Protein AF-A0A7V0MHI6-F1 (afdb_monomer_lite)

Foldseek 3Di:
DVVVVVVVVVVVVVVVVVVVPDDDDPVVVVVVLVVLLVVLVVCVVVLVLVVSLVSLVVQCVVDDQLDPSNLSSLLVQLCSLLDPSNPNRPPVSNVVSVVVNCVRPVPDPCNVVSVVSVVVSVVVVVVVVVVVVVVVVVVVVVVVVVVVVVVVVVVVVVVVVVVVVVVVVVVVVD

Sequence (174 aa):
MKTIFCLLMTIVMGLVFSCAYQFPEVEQGTSMVNRKIGEAEALVFKKKYLKAEKQFSMLLKEFLPGSQEHEIVLYNLVLLNLDCNNPYADSAKAKKYLEEFVKIYPQSHYRTAIYIVERMRKDNHDLKSCKMELDRLRRALKVRDKSIKKLQSEIEAYKKIDWEREEKKRQIQR

pLDDT: mean 84.87, std 15.72, range [41.34, 97.94]

Radius of gyration: 38.43 Å; chains: 1; bounding box: 82×27×138 Å

Structure (mmCIF, N/CA/C/O backbone):
data_AF-A0A7V0MHI6-F1
#
_entry.id   AF-A0A7V0MHI6-F1
#
loop_
_atom_site.group_PDB
_atom_site.id
_atom_site.type_symbol
_atom_site.label_atom_id
_atom_site.label_alt_id
_atom_site.label_comp_id
_atom_site.label_asym_id
_atom_site.label_entity_id
_atom_site.label_seq_id
_atom_site.pdbx_PDB_ins_code
_atom_site.Cartn_x
_atom_site.Cartn_y
_atom_site.Cartn_z
_atom_site.occupancy
_atom_site.B_iso_or_equiv
_atom_site.auth_seq_id
_atom_site.auth_comp_id
_atom_site.auth_asym_id
_atom_site.auth_atom_id
_atom_site.pdbx_PDB_model_num
ATOM 1 N N . MET A 1 1 ? -30.187 10.169 77.211 1.00 54.47 1 MET A N 1
ATOM 2 C CA . MET A 1 1 ? -29.183 10.792 76.312 1.00 54.47 1 MET A CA 1
ATOM 3 C C . MET A 1 1 ? -28.277 9.789 75.588 1.00 54.47 1 MET A C 1
ATOM 5 O O . MET A 1 1 ? -27.996 10.023 74.424 1.00 54.47 1 MET A O 1
ATOM 9 N N . LYS A 1 2 ? -27.862 8.660 76.191 1.00 52.81 2 LYS A N 1
ATOM 10 C CA . LYS A 1 2 ? -26.979 7.669 75.527 1.00 52.81 2 LYS A CA 1
ATOM 11 C C . LYS A 1 2 ? -27.619 6.899 74.353 1.00 52.81 2 LYS A C 1
ATOM 13 O O . LYS A 1 2 ? -26.928 6.559 73.405 1.00 52.81 2 LYS A O 1
ATOM 18 N N . THR A 1 3 ? -28.934 6.674 74.375 1.00 56.44 3 THR A N 1
ATOM 19 C CA . THR A 1 3 ? -29.660 5.921 73.331 1.00 56.44 3 THR A CA 1
ATOM 20 C C . THR A 1 3 ? -29.830 6.687 72.016 1.00 56.44 3 THR A C 1
ATOM 22 O O . THR A 1 3 ? -29.771 6.088 70.948 1.00 56.44 3 THR A O 1
ATOM 25 N N . ILE A 1 4 ? -29.962 8.014 72.076 1.00 66.06 4 ILE A N 1
ATOM 26 C CA . ILE A 1 4 ? -30.103 8.875 70.888 1.00 66.06 4 ILE A CA 1
ATOM 27 C C . ILE A 1 4 ? -28.768 8.981 70.130 1.00 66.06 4 ILE A C 1
ATOM 29 O O . ILE A 1 4 ? -28.749 8.998 68.903 1.00 66.06 4 ILE A O 1
ATOM 33 N N . PHE A 1 5 ? -27.644 8.965 70.853 1.00 60.38 5 PHE A N 1
ATOM 34 C CA . PHE A 1 5 ? -26.307 9.030 70.258 1.00 60.38 5 PHE A CA 1
ATOM 35 C C . PHE A 1 5 ? -25.953 7.759 69.460 1.00 60.38 5 PHE A C 1
ATOM 37 O O . PHE A 1 5 ? -25.368 7.849 68.383 1.00 60.38 5 PHE A O 1
ATOM 44 N N . CYS A 1 6 ? -26.377 6.575 69.924 1.00 62.12 6 CYS A N 1
ATOM 45 C CA . CYS A 1 6 ? -26.182 5.317 69.189 1.00 62.12 6 CYS A CA 1
ATOM 46 C C . CYS A 1 6 ? -27.042 5.216 67.914 1.00 62.12 6 CYS A C 1
ATOM 48 O O . CYS A 1 6 ? -26.600 4.650 66.913 1.00 62.12 6 CYS A O 1
ATOM 50 N N . LEU A 1 7 ? -28.252 5.784 67.924 1.00 64.44 7 LEU A N 1
ATOM 51 C CA . LEU A 1 7 ? -29.130 5.831 66.747 1.00 64.44 7 LEU A CA 1
ATOM 52 C C . LEU A 1 7 ? -28.594 6.779 65.665 1.00 64.44 7 LEU A C 1
ATOM 54 O O . LEU A 1 7 ? -28.610 6.448 64.485 1.00 64.44 7 LEU A O 1
ATOM 58 N N . LEU A 1 8 ? -28.033 7.924 66.057 1.00 63.56 8 LEU A N 1
ATOM 59 C CA . LEU A 1 8 ? -27.388 8.843 65.115 1.00 63.56 8 LEU A CA 1
ATOM 60 C C . LEU A 1 8 ? -26.129 8.239 64.475 1.00 63.56 8 LEU A C 1
ATOM 62 O O . LEU A 1 8 ? -25.940 8.367 63.269 1.00 63.56 8 LEU A O 1
ATOM 66 N N . MET A 1 9 ? -25.312 7.509 65.239 1.00 62.44 9 MET A N 1
ATOM 67 C CA . MET A 1 9 ? -24.115 6.847 64.701 1.00 62.44 9 MET A CA 1
ATOM 68 C C . MET A 1 9 ? -24.436 5.704 63.726 1.00 62.44 9 MET A C 1
ATOM 70 O O . MET A 1 9 ? -23.712 5.509 62.752 1.00 62.44 9 MET A O 1
ATOM 74 N N . THR A 1 10 ? -25.532 4.971 63.936 1.00 65.12 10 THR A N 1
ATOM 75 C CA . THR A 1 10 ? -25.954 3.895 63.019 1.00 65.12 10 THR A CA 1
ATOM 76 C C . THR A 1 10 ? -26.523 4.437 61.707 1.00 65.12 10 THR A C 1
ATOM 78 O O . THR A 1 10 ? -26.240 3.878 60.650 1.00 65.12 10 THR A O 1
ATOM 81 N N . ILE A 1 11 ? -27.230 5.570 61.741 1.00 65.44 11 ILE A N 1
ATOM 82 C CA . ILE A 1 11 ? -27.730 6.245 60.533 1.00 65.44 11 ILE A CA 1
ATOM 83 C C . ILE A 1 11 ? -26.574 6.837 59.710 1.00 65.44 11 ILE A C 1
ATOM 85 O O . ILE A 1 11 ? -26.556 6.691 58.489 1.00 65.44 11 ILE A O 1
ATOM 89 N N . VAL A 1 12 ? -25.569 7.438 60.359 1.00 60.41 12 VAL A N 1
ATOM 90 C CA . VAL A 1 12 ? -24.381 7.973 59.667 1.00 60.41 12 VAL A CA 1
ATOM 91 C C . VAL A 1 12 ? -23.548 6.846 59.045 1.00 60.41 12 VAL A C 1
ATOM 93 O O . VAL A 1 12 ? -23.150 6.960 57.889 1.00 60.41 12 VAL A O 1
ATOM 96 N N . MET A 1 13 ? -23.359 5.717 59.737 1.00 56.16 13 MET A N 1
ATOM 97 C CA . MET A 1 13 ? -22.651 4.558 59.167 1.00 56.16 13 MET A CA 1
ATOM 98 C C . MET A 1 13 ? -23.432 3.886 58.021 1.00 56.16 13 MET A C 1
ATOM 100 O O . MET A 1 13 ? -22.820 3.443 57.050 1.00 56.16 13 MET A O 1
ATOM 104 N N . GLY A 1 14 ? -24.770 3.863 58.076 1.00 56.44 14 GLY A N 1
ATOM 105 C CA . GLY A 1 14 ? -25.622 3.348 56.994 1.00 56.44 14 GLY A CA 1
ATOM 106 C C . GLY A 1 14 ? -25.645 4.231 55.737 1.00 56.44 14 GLY A C 1
ATOM 107 O O . GLY A 1 14 ? -25.694 3.717 54.617 1.00 56.44 14 GLY A O 1
ATOM 108 N N . LEU A 1 15 ? -25.544 5.556 55.899 1.00 54.34 15 LEU A N 1
ATOM 109 C CA . LEU A 1 15 ? -25.468 6.507 54.782 1.00 54.34 15 LEU A CA 1
ATOM 110 C C . LEU A 1 15 ? -24.095 6.502 54.094 1.00 54.34 15 LEU A C 1
ATOM 112 O O . LEU A 1 15 ? -24.032 6.612 52.872 1.00 54.34 15 LEU A O 1
ATOM 116 N N . VAL A 1 16 ? -23.004 6.287 54.839 1.00 54.34 16 VAL A N 1
ATOM 117 C CA . VAL A 1 16 ? -21.660 6.134 54.248 1.00 54.34 16 VAL A CA 1
ATOM 118 C C . VAL A 1 16 ? -21.545 4.821 53.459 1.00 54.34 16 VAL A C 1
ATOM 120 O O . VAL A 1 16 ? -20.931 4.804 52.395 1.00 54.34 16 VAL A O 1
ATOM 123 N N . PHE A 1 17 ? -22.206 3.745 53.902 1.00 48.09 17 PHE A N 1
ATOM 124 C CA . PHE A 1 17 ? -22.253 2.483 53.149 1.00 48.09 17 PHE A CA 1
ATOM 125 C C . PHE A 1 17 ? -23.153 2.532 51.903 1.00 48.09 17 PHE A C 1
ATOM 127 O O . PHE A 1 17 ? -22.872 1.833 50.933 1.00 48.09 17 PHE A O 1
ATOM 134 N N . SER A 1 18 ? -24.186 3.380 51.885 1.00 48.12 18 SER A N 1
ATOM 135 C CA . SER A 1 18 ? -25.100 3.497 50.735 1.00 48.12 18 SER A CA 1
ATOM 136 C C . SER A 1 18 ? -24.557 4.378 49.599 1.00 48.12 18 SER A C 1
ATOM 138 O O . SER A 1 18 ? -24.991 4.225 48.464 1.00 48.12 18 SER A O 1
ATOM 140 N N . CYS A 1 19 ? -23.569 5.244 49.860 1.00 43.53 19 CYS A N 1
ATOM 141 C CA . CYS A 1 19 ? -22.846 5.984 48.810 1.00 43.53 19 CYS A CA 1
ATOM 142 C C . CYS A 1 19 ? -21.626 5.233 48.248 1.00 43.53 19 CYS A C 1
ATOM 144 O O . CYS A 1 19 ? -21.086 5.640 47.224 1.00 43.53 19 CYS A O 1
ATOM 146 N N . ALA A 1 20 ? -21.184 4.148 48.891 1.00 42.28 20 ALA A N 1
ATOM 147 C CA . ALA A 1 20 ? -20.040 3.350 48.442 1.00 42.28 20 ALA A CA 1
ATOM 148 C C . ALA A 1 20 ? -20.437 2.140 47.569 1.00 42.28 20 ALA A C 1
ATOM 150 O O . ALA A 1 20 ? -19.566 1.403 47.116 1.00 42.28 20 ALA A O 1
ATOM 151 N N . TYR A 1 21 ? -21.737 1.924 47.335 1.00 44.16 21 TYR A N 1
ATOM 152 C CA . TYR A 1 21 ? -22.271 0.749 46.639 1.00 44.16 21 TYR A CA 1
ATOM 153 C C . TYR A 1 21 ? -23.133 1.124 45.427 1.00 44.16 21 TYR A C 1
ATOM 155 O O . TYR A 1 21 ? -24.253 0.660 45.255 1.00 44.16 21 TYR A O 1
ATOM 163 N N . GLN A 1 22 ? -22.590 1.962 44.552 1.00 45.62 22 GLN A N 1
ATOM 164 C CA . GLN A 1 22 ? -23.016 2.062 43.160 1.00 45.62 22 GLN A CA 1
ATOM 165 C C . GLN A 1 22 ? -21.782 2.462 42.349 1.00 45.62 22 GLN A C 1
ATOM 167 O O . GLN A 1 22 ? -21.149 3.460 42.665 1.00 45.62 22 GLN A O 1
ATOM 172 N N . PHE A 1 23 ? -21.459 1.658 41.331 1.00 51.69 23 PHE A N 1
ATOM 173 C CA . PHE A 1 23 ? -20.285 1.709 40.439 1.00 51.69 23 PHE A CA 1
ATOM 174 C C . PHE A 1 23 ? -19.026 0.987 40.953 1.00 51.69 23 PHE A C 1
ATOM 176 O O . PHE A 1 23 ? -18.182 1.572 41.625 1.00 51.69 23 PHE A O 1
ATOM 183 N N . PRO A 1 24 ? -18.868 -0.296 40.563 1.00 41.34 24 PRO A N 1
ATOM 184 C CA . PRO A 1 24 ? -17.681 -0.637 39.777 1.00 41.34 24 PRO A CA 1
ATOM 185 C C . PRO A 1 24 ? -17.957 -1.753 38.748 1.00 41.34 24 PRO A C 1
ATOM 187 O O . PRO A 1 24 ? -17.567 -2.895 38.947 1.00 41.34 24 PRO A O 1
ATOM 190 N N . GLU A 1 25 ? -18.594 -1.443 37.618 1.00 41.66 25 GLU A N 1
ATOM 191 C CA . GLU A 1 25 ? -18.572 -2.355 36.450 1.00 41.66 25 GLU A CA 1
ATOM 192 C C . GLU A 1 25 ? -18.130 -1.658 35.154 1.00 41.66 25 GLU A C 1
ATOM 194 O O . GLU A 1 25 ? -17.535 -2.283 34.277 1.00 41.66 25 GLU A O 1
ATOM 199 N N . VAL A 1 26 ? -18.306 -0.337 35.052 1.00 47.81 26 VAL A N 1
ATOM 200 C CA . VAL A 1 26 ? -17.990 0.415 33.827 1.00 47.81 26 VAL A CA 1
ATOM 201 C C . VAL A 1 26 ? -16.475 0.587 33.615 1.00 47.81 26 VAL A C 1
ATOM 203 O O . VAL A 1 26 ? -16.006 0.503 32.479 1.00 47.81 26 VAL A O 1
ATOM 206 N N . GLU A 1 27 ? -15.686 0.749 34.685 1.00 45.78 27 GLU A N 1
ATOM 207 C CA . GLU A 1 27 ? -14.224 0.935 34.583 1.00 45.78 27 GLU A CA 1
ATOM 208 C C . GLU A 1 27 ? -13.462 -0.365 34.275 1.00 45.78 27 GLU A C 1
ATOM 210 O O . GLU A 1 27 ? -12.488 -0.356 33.520 1.00 45.78 27 GLU A O 1
ATOM 215 N N . GLN A 1 28 ? -13.907 -1.515 34.796 1.00 46.84 28 GLN A N 1
ATOM 216 C CA . GLN A 1 28 ? -13.246 -2.793 34.501 1.00 46.84 28 GLN A CA 1
ATOM 217 C C . GLN A 1 28 ? -13.503 -3.253 33.058 1.00 46.84 28 GLN A C 1
ATOM 219 O O . GLN A 1 28 ? -12.570 -3.724 32.399 1.00 46.84 28 GLN A O 1
ATOM 224 N N . GLY A 1 29 ? -14.723 -3.056 32.538 1.00 56.59 29 GLY A N 1
ATOM 225 C CA . GLY A 1 29 ? -15.097 -3.412 31.165 1.00 56.59 29 GLY A CA 1
ATOM 226 C C . GLY A 1 29 ? -14.342 -2.605 30.105 1.00 56.59 29 GLY A C 1
ATOM 227 O O . GLY A 1 29 ? -13.754 -3.187 29.192 1.00 56.59 29 GLY A O 1
ATOM 228 N N . THR A 1 30 ? -14.257 -1.280 30.269 1.00 60.75 30 THR A N 1
ATOM 229 C CA . THR A 1 30 ? -13.463 -0.413 29.374 1.00 60.75 30 THR A CA 1
ATOM 230 C C . THR A 1 30 ? -11.969 -0.739 29.434 1.00 60.75 30 THR A C 1
ATOM 232 O O . THR A 1 30 ? -11.310 -0.769 28.392 1.00 60.75 30 THR A O 1
ATOM 235 N N . SER A 1 31 ? -11.427 -1.086 30.612 1.00 69.56 31 SER A N 1
ATOM 236 C CA . SER A 1 31 ? -10.026 -1.522 30.727 1.00 69.56 31 SER A CA 1
ATOM 237 C C . SER A 1 31 ? -9.743 -2.807 29.936 1.00 69.56 31 SER A C 1
ATOM 239 O O . SER A 1 31 ? -8.709 -2.914 29.272 1.00 69.56 31 SER A O 1
ATOM 241 N N . MET A 1 32 ? -10.673 -3.771 29.949 1.00 75.88 32 MET A N 1
ATOM 242 C CA . MET A 1 32 ? -10.500 -5.055 29.271 1.00 75.88 32 MET A CA 1
ATOM 243 C C . MET A 1 32 ? -10.611 -4.910 27.752 1.00 75.88 32 MET A C 1
ATOM 245 O O . MET A 1 32 ? -9.824 -5.519 27.0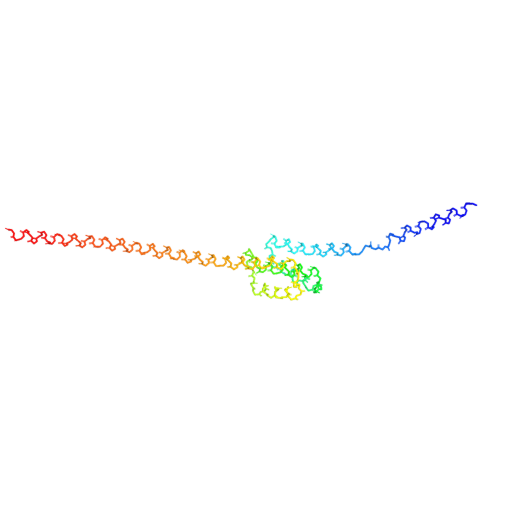25 1.00 75.88 32 MET A O 1
ATOM 249 N N . VAL A 1 33 ? -11.544 -4.091 27.259 1.00 80.81 33 VAL A N 1
ATOM 250 C CA . VAL A 1 33 ? -11.690 -3.837 25.820 1.00 80.81 33 VAL A CA 1
ATOM 251 C C . VAL A 1 33 ? -10.466 -3.112 25.262 1.00 80.81 33 VAL A C 1
ATOM 253 O O . VAL A 1 33 ? -9.877 -3.576 24.282 1.00 80.81 33 VAL A O 1
ATOM 256 N N . ASN A 1 34 ? -10.006 -2.055 25.937 1.00 84.75 34 ASN A N 1
ATOM 257 C CA . ASN A 1 34 ? -8.779 -1.356 25.551 1.00 84.75 34 ASN A CA 1
ATOM 258 C C . ASN A 1 34 ? -7.569 -2.298 25.561 1.00 84.75 34 ASN A C 1
ATOM 260 O O . ASN A 1 34 ? -6.726 -2.236 24.665 1.00 84.75 34 ASN A O 1
ATOM 264 N N . ARG A 1 35 ? -7.514 -3.242 26.511 1.00 90.62 35 ARG A N 1
ATOM 265 C CA . ARG A 1 35 ? -6.478 -4.278 26.532 1.00 90.62 35 ARG A CA 1
ATOM 266 C C . ARG A 1 35 ? -6.550 -5.194 25.309 1.00 90.62 35 ARG A C 1
ATOM 268 O O . ARG A 1 35 ? -5.522 -5.432 24.684 1.00 90.62 35 ARG A O 1
ATOM 275 N N . LYS A 1 36 ? -7.738 -5.686 24.935 1.00 93.50 36 LYS A N 1
ATOM 276 C CA . LYS A 1 36 ? -7.919 -6.565 23.763 1.00 93.50 36 LYS A CA 1
ATOM 277 C C . LYS A 1 36 ? -7.493 -5.888 22.455 1.00 93.50 36 LYS A C 1
ATOM 279 O O . LYS A 1 36 ? -6.852 -6.534 21.624 1.00 93.50 36 LYS A O 1
ATOM 284 N N . ILE A 1 37 ? -7.838 -4.610 22.276 1.00 94.00 37 ILE A N 1
ATOM 285 C CA . ILE A 1 37 ? -7.421 -3.813 21.111 1.00 94.00 37 ILE A CA 1
ATOM 286 C C . ILE A 1 37 ? -5.900 -3.609 21.136 1.00 94.00 37 ILE A C 1
ATOM 288 O O . ILE A 1 37 ? -5.228 -3.924 20.154 1.00 94.00 37 ILE A O 1
ATOM 292 N N . GLY A 1 38 ? -5.338 -3.201 22.278 1.00 94.38 38 GLY A N 1
ATOM 293 C CA . GLY A 1 38 ? -3.894 -3.007 22.435 1.00 94.38 38 GLY A CA 1
ATOM 294 C C . GLY A 1 38 ? -3.072 -4.285 22.218 1.00 94.38 38 GLY A C 1
ATOM 295 O O . GLY A 1 38 ? -1.977 -4.242 21.659 1.00 94.38 38 GLY A O 1
ATOM 296 N N . GLU A 1 39 ? -3.598 -5.455 22.588 1.00 96.00 39 GLU A N 1
ATOM 297 C CA . GLU A 1 39 ? -2.982 -6.752 22.282 1.00 96.00 39 GLU A CA 1
ATOM 298 C C . GLU A 1 39 ? -2.901 -7.002 20.766 1.00 96.00 39 GLU A C 1
ATOM 300 O O . GLU A 1 39 ? -1.867 -7.465 20.271 1.00 96.00 39 GLU A O 1
ATOM 305 N N . ALA A 1 40 ? -3.956 -6.663 20.018 1.00 96.50 40 ALA A N 1
ATOM 306 C CA . ALA A 1 40 ? -3.975 -6.779 18.563 1.00 96.50 40 ALA A CA 1
ATOM 307 C C . ALA A 1 40 ? -3.002 -5.787 17.900 1.00 96.50 40 ALA A C 1
ATOM 309 O O . ALA A 1 40 ? -2.239 -6.170 17.011 1.00 96.50 40 ALA A O 1
ATOM 310 N N . GLU A 1 41 ? -2.941 -4.545 18.378 1.00 96.00 41 GLU A N 1
ATOM 311 C CA . GLU A 1 41 ? -1.976 -3.535 17.919 1.00 96.00 41 GLU A CA 1
ATOM 312 C C . GLU A 1 41 ? -0.527 -3.962 18.202 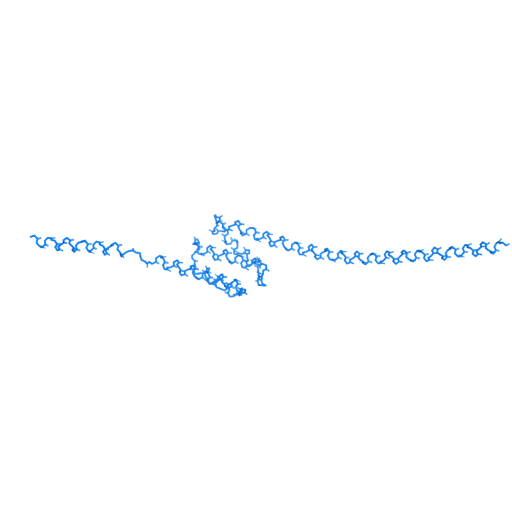1.00 96.00 41 GLU A C 1
ATOM 314 O O . GLU A 1 41 ? 0.349 -3.859 17.339 1.00 96.00 41 GLU A O 1
ATOM 319 N N . ALA A 1 42 ? -0.266 -4.557 19.368 1.00 96.88 42 ALA A N 1
ATOM 320 C CA . ALA A 1 42 ? 1.044 -5.106 19.700 1.00 96.88 42 ALA A CA 1
ATOM 321 C C . ALA A 1 42 ? 1.460 -6.243 18.751 1.00 96.88 42 ALA A C 1
ATOM 323 O O . ALA A 1 42 ? 2.655 -6.434 18.500 1.00 96.88 42 ALA A O 1
ATOM 324 N N . LEU A 1 43 ? 0.511 -7.008 18.197 1.00 97.50 43 LEU A N 1
ATOM 325 C CA . LEU A 1 43 ? 0.807 -7.992 17.152 1.00 97.50 43 LEU A CA 1
ATOM 326 C C . LEU A 1 43 ? 1.223 -7.318 15.842 1.00 97.50 43 LEU A C 1
ATOM 328 O O . LEU A 1 43 ? 2.159 -7.813 15.208 1.00 97.50 43 LEU A O 1
ATOM 332 N N . VAL A 1 44 ? 0.594 -6.201 15.463 1.00 95.38 44 VAL A N 1
ATOM 333 C CA . VAL A 1 44 ? 1.008 -5.396 14.298 1.00 95.38 44 VAL A CA 1
ATOM 334 C C . VAL A 1 44 ? 2.431 -4.884 14.493 1.00 95.38 44 VAL A C 1
ATOM 336 O O . VAL A 1 44 ? 3.287 -5.121 13.643 1.00 95.38 44 VAL A O 1
ATOM 339 N N . PHE A 1 45 ? 2.728 -4.294 15.654 1.00 95.06 45 PHE A N 1
ATOM 340 C CA . PHE A 1 45 ? 4.069 -3.804 15.985 1.00 95.06 45 PHE A CA 1
ATOM 341 C C . PHE A 1 45 ? 5.130 -4.916 15.928 1.00 95.06 45 PHE A C 1
ATOM 343 O O . PHE A 1 45 ? 6.233 -4.729 15.416 1.00 95.06 45 PHE A O 1
ATOM 350 N N . LYS A 1 46 ? 4.778 -6.126 16.379 1.00 96.81 46 LYS A N 1
ATOM 351 C CA . LYS A 1 46 ? 5.628 -7.328 16.300 1.00 96.81 46 LYS A CA 1
ATOM 352 C C . LYS A 1 46 ? 5.652 -7.977 14.905 1.00 96.81 46 LYS A C 1
ATOM 354 O O . LYS A 1 46 ? 6.162 -9.091 14.779 1.00 96.81 46 LYS A O 1
ATOM 359 N N . LYS A 1 47 ? 5.091 -7.330 13.876 1.00 96.44 47 LYS A N 1
ATOM 360 C CA . LYS A 1 47 ? 4.987 -7.808 12.483 1.00 96.44 47 LYS A CA 1
ATOM 361 C C . LYS A 1 47 ? 4.256 -9.148 12.329 1.00 96.44 47 LYS A C 1
ATOM 363 O O . LYS A 1 47 ? 4.439 -9.875 11.354 1.00 96.44 47 LYS A O 1
ATOM 368 N N . LYS A 1 48 ? 3.396 -9.502 13.289 1.00 97.50 48 LYS A N 1
ATOM 369 C CA . LYS A 1 48 ? 2.563 -10.716 13.273 1.00 97.50 48 LYS A CA 1
ATOM 370 C C . LYS A 1 48 ? 1.216 -10.422 12.604 1.00 97.50 48 LYS A C 1
ATOM 372 O O . LYS A 1 48 ? 0.164 -10.664 13.192 1.00 97.50 48 LYS A O 1
ATOM 377 N N . TYR A 1 49 ? 1.256 -9.918 11.370 1.00 97.12 49 TYR A N 1
ATOM 378 C CA . TYR A 1 49 ? 0.108 -9.324 10.671 1.00 97.12 49 TYR A CA 1
ATOM 379 C C . TYR A 1 49 ? -1.115 -10.242 10.561 1.00 97.12 49 TYR A C 1
ATOM 381 O O . TYR A 1 49 ? -2.206 -9.832 10.932 1.00 97.12 49 TYR A O 1
ATOM 389 N N . LEU A 1 50 ? -0.945 -11.509 10.163 1.00 97.38 50 LEU A N 1
ATOM 390 C CA . LEU A 1 50 ? -2.066 -12.459 10.061 1.00 97.38 50 LEU A CA 1
ATOM 391 C C . LEU A 1 50 ? -2.742 -12.733 11.415 1.00 97.38 50 LEU A C 1
ATOM 393 O O . LEU A 1 50 ? -3.952 -12.938 11.488 1.00 97.38 50 LEU A O 1
ATOM 397 N N . LYS A 1 51 ? -1.963 -12.737 12.507 1.00 97.88 51 LYS A N 1
ATOM 398 C CA . LYS A 1 51 ? -2.514 -12.906 13.859 1.00 97.88 51 LYS A CA 1
ATOM 399 C C . LYS A 1 51 ? -3.269 -11.652 14.293 1.00 97.88 51 LYS A C 1
ATOM 401 O O . LYS A 1 51 ? -4.353 -11.785 14.851 1.00 97.88 51 LYS A O 1
ATOM 406 N N . ALA A 1 52 ? -2.722 -10.473 13.997 1.00 97.88 52 ALA A N 1
ATOM 407 C CA . ALA A 1 52 ? -3.385 -9.199 14.253 1.00 97.88 52 ALA A CA 1
ATOM 408 C C . ALA A 1 52 ? -4.708 -9.091 13.480 1.00 97.88 52 ALA A C 1
ATOM 410 O O . ALA A 1 52 ? -5.737 -8.813 14.083 1.00 97.88 52 ALA A O 1
ATOM 411 N N . GLU A 1 53 ? -4.710 -9.405 12.179 1.00 97.50 53 GLU A N 1
ATOM 412 C CA . GLU A 1 53 ? -5.914 -9.379 11.337 1.00 97.50 53 GLU A CA 1
ATOM 413 C C . GLU A 1 53 ? -6.991 -10.310 11.892 1.00 97.50 53 GLU A C 1
ATOM 415 O O . GLU A 1 53 ? -8.147 -9.908 12.028 1.00 97.50 53 GLU A O 1
ATOM 420 N N . LYS A 1 54 ? -6.614 -11.539 12.273 1.00 97.88 54 LYS A N 1
ATOM 421 C CA . LYS A 1 54 ? -7.542 -12.488 12.894 1.00 97.88 54 LYS A CA 1
ATOM 422 C C . LYS A 1 54 ? -8.124 -11.923 14.191 1.00 97.88 54 LYS A C 1
ATOM 424 O O . LYS A 1 54 ? -9.326 -12.041 14.402 1.00 97.88 54 LYS A O 1
ATOM 429 N N . GLN A 1 55 ? -7.294 -11.324 15.046 1.00 97.88 55 GLN A N 1
ATOM 430 C CA . GLN A 1 55 ? -7.733 -10.762 16.324 1.00 97.88 55 GLN A CA 1
ATOM 431 C C . GLN A 1 55 ? -8.670 -9.571 16.128 1.00 97.88 55 GLN A C 1
ATOM 433 O O . GLN A 1 55 ? -9.775 -9.594 16.659 1.00 97.88 55 GLN A O 1
ATOM 438 N N . PHE A 1 56 ? -8.307 -8.601 15.289 1.00 97.94 56 PHE A N 1
ATOM 439 C CA . PHE A 1 56 ? -9.196 -7.493 14.947 1.00 97.94 56 PHE A CA 1
ATOM 440 C C . PHE A 1 56 ? -10.504 -7.968 14.305 1.00 97.94 56 PHE A C 1
ATOM 442 O O . PHE A 1 56 ? -11.564 -7.482 14.668 1.00 97.94 56 PHE A O 1
ATOM 449 N N . SER A 1 57 ? -10.468 -8.969 13.421 1.00 96.94 57 SER A N 1
ATOM 450 C CA . SER A 1 57 ? -11.685 -9.518 12.800 1.00 96.94 57 SER A CA 1
ATOM 451 C C . SER A 1 57 ? -12.619 -10.198 13.807 1.00 96.94 57 SER A C 1
ATOM 453 O O . SER A 1 57 ? -13.827 -10.242 13.589 1.00 96.94 57 SER A O 1
ATOM 455 N N . MET A 1 58 ? -12.077 -10.765 14.891 1.00 97.44 58 MET A N 1
ATOM 456 C CA . MET A 1 58 ? -12.885 -11.299 15.992 1.00 97.44 58 MET A CA 1
ATOM 457 C C . MET A 1 58 ? -13.494 -10.161 16.816 1.00 97.44 58 MET A C 1
ATOM 459 O O . MET A 1 58 ? -14.690 -10.197 17.082 1.00 97.44 58 MET A O 1
ATOM 463 N N . LEU A 1 59 ? -12.705 -9.132 17.140 1.00 96.88 59 LEU A N 1
ATOM 464 C CA . LEU A 1 59 ? -13.178 -7.960 17.883 1.00 96.88 59 LEU A CA 1
ATOM 465 C C . LEU A 1 59 ? -14.247 -7.173 17.117 1.00 96.88 59 LEU A C 1
ATOM 467 O O . LEU A 1 59 ? -15.225 -6.745 17.715 1.00 96.88 59 LEU A O 1
ATOM 471 N N . LEU A 1 60 ? -14.118 -7.050 15.793 1.00 96.06 60 LEU A N 1
ATOM 472 C CA . LEU A 1 60 ? -15.102 -6.364 14.951 1.00 96.06 60 LEU A CA 1
ATOM 473 C C . LEU A 1 60 ? -16.482 -7.029 15.040 1.00 96.06 60 LEU A C 1
ATOM 475 O O . LEU A 1 60 ? -17.497 -6.351 15.004 1.00 96.06 60 LEU A O 1
ATOM 479 N N . LYS A 1 61 ? -16.518 -8.360 15.179 1.00 95.69 61 LYS A N 1
ATOM 480 C CA . LYS A 1 61 ? -17.761 -9.125 15.364 1.00 95.69 61 LYS A CA 1
ATOM 481 C C . LYS A 1 61 ? -18.289 -9.070 16.797 1.00 95.69 61 LYS A C 1
ATOM 483 O O . LYS A 1 61 ? -19.471 -9.315 17.004 1.00 95.69 61 LYS A O 1
ATOM 488 N N . GLU A 1 62 ? -17.408 -8.844 17.770 1.00 95.06 62 GLU A N 1
ATOM 489 C CA . GLU A 1 62 ? -17.753 -8.750 19.192 1.00 95.06 62 GLU A CA 1
ATOM 490 C C . GLU A 1 62 ? -18.378 -7.388 19.522 1.00 95.06 62 GLU A C 1
ATOM 492 O O . GLU A 1 62 ? -19.333 -7.319 20.293 1.00 95.06 62 GLU A O 1
ATOM 497 N N . PHE A 1 63 ? -17.859 -6.306 18.936 1.00 94.69 63 PHE A N 1
ATOM 498 C CA . PHE A 1 63 ? -18.304 -4.946 19.228 1.00 94.69 63 PHE A CA 1
ATOM 499 C C . PHE A 1 63 ? -19.503 -4.525 18.378 1.00 94.69 63 PHE A C 1
ATOM 501 O O . PHE A 1 63 ? -19.613 -4.858 17.200 1.00 94.69 63 PHE A O 1
ATOM 508 N N . LEU A 1 64 ? -20.414 -3.768 18.992 1.00 93.06 64 LEU A N 1
ATOM 509 C CA . LEU A 1 64 ? -21.628 -3.302 18.330 1.00 93.06 64 LEU A CA 1
ATOM 510 C C . LEU A 1 64 ? -21.308 -2.181 17.328 1.00 93.06 64 LEU A C 1
ATOM 512 O O . LEU A 1 64 ? -20.617 -1.223 17.688 1.00 93.06 64 LEU A O 1
ATOM 516 N N . PRO A 1 65 ? -21.860 -2.229 16.102 1.00 94.62 65 PRO A N 1
ATOM 517 C CA . PRO A 1 65 ? -21.775 -1.115 15.168 1.00 94.62 65 PRO A CA 1
ATOM 518 C C . PRO A 1 65 ? -22.269 0.193 15.798 1.00 94.62 65 PRO A C 1
ATOM 520 O O . PRO A 1 65 ? -23.326 0.229 16.425 1.00 94.62 65 PRO A O 1
ATOM 523 N N . GLY A 1 66 ? -21.505 1.270 15.618 1.00 90.19 66 GLY A N 1
ATOM 524 C CA . GLY A 1 66 ? -21.778 2.579 16.219 1.00 90.19 66 GLY A CA 1
ATOM 525 C C . GLY A 1 66 ? -21.075 2.816 17.559 1.00 90.19 66 GLY A C 1
ATOM 526 O O . GLY A 1 66 ? -21.017 3.961 18.000 1.00 90.19 66 GLY A O 1
ATOM 527 N N . SER A 1 67 ? -20.484 1.787 18.179 1.00 93.00 67 SER A N 1
ATOM 528 C CA . SER A 1 67 ? -19.629 1.967 19.357 1.00 93.00 67 SER A CA 1
ATOM 529 C C . SER A 1 67 ? -18.244 2.501 18.970 1.00 93.00 67 SER A C 1
ATOM 531 O O . SER A 1 67 ? -17.791 2.316 17.833 1.00 93.00 67 SER A O 1
ATOM 533 N N . GLN A 1 68 ? -17.565 3.145 19.923 1.00 92.19 68 GLN A N 1
ATOM 534 C CA . GLN A 1 68 ? -16.207 3.667 19.738 1.00 92.19 68 GLN A CA 1
ATOM 535 C C . GLN A 1 68 ? -15.195 2.532 19.515 1.00 92.19 68 GLN A C 1
ATOM 537 O O . GLN A 1 68 ? -14.259 2.649 18.730 1.00 92.19 68 GLN A O 1
ATOM 542 N N . GLU A 1 69 ? -15.385 1.397 20.177 1.00 93.75 69 GLU A N 1
ATOM 543 C CA . GLU A 1 69 ? -14.520 0.224 20.071 1.00 93.75 69 GLU A CA 1
ATOM 544 C C . GLU A 1 69 ? -14.615 -0.402 18.679 1.00 93.75 69 GLU A C 1
ATOM 546 O O . GLU A 1 69 ? -13.595 -0.728 18.069 1.00 93.75 69 GLU A O 1
ATOM 551 N N . HIS A 1 70 ? -15.834 -0.522 18.148 1.00 95.38 70 HIS A N 1
ATOM 552 C CA . HIS A 1 70 ? -16.057 -0.985 16.784 1.00 95.38 70 HIS A CA 1
ATOM 553 C C . HIS A 1 70 ? -15.429 -0.020 15.763 1.00 95.38 70 HIS A C 1
ATOM 555 O O . HIS A 1 70 ? -14.788 -0.468 14.812 1.00 95.38 70 HIS A O 1
ATOM 561 N N . GLU A 1 71 ? -15.526 1.295 15.987 1.00 94.75 71 GLU A N 1
ATOM 562 C CA . GLU A 1 71 ? -14.872 2.313 15.155 1.00 94.75 71 GLU A CA 1
ATOM 563 C C . GLU A 1 71 ? -13.350 2.122 15.118 1.00 94.75 71 GLU A C 1
ATOM 565 O O . GLU A 1 71 ? -12.759 2.033 14.040 1.00 94.75 71 GLU A O 1
ATOM 570 N N . ILE A 1 72 ? -12.717 2.001 16.290 1.00 94.38 72 ILE A N 1
ATOM 571 C CA . ILE A 1 72 ? -11.265 1.827 16.426 1.00 94.38 72 ILE A CA 1
ATOM 572 C C . ILE A 1 72 ? -10.803 0.536 15.746 1.00 94.38 72 ILE A C 1
ATOM 574 O O . ILE A 1 72 ? -9.787 0.528 15.048 1.00 94.38 72 ILE A O 1
ATOM 578 N N . VAL A 1 73 ? -11.532 -0.567 15.928 1.00 96.50 73 VAL A N 1
ATOM 579 C CA . VAL A 1 73 ? -11.184 -1.850 15.305 1.00 96.50 73 VAL A CA 1
ATOM 580 C C . VAL A 1 73 ? -11.318 -1.780 13.787 1.00 96.50 73 VAL A C 1
ATOM 582 O O . VAL A 1 73 ? -10.422 -2.241 13.075 1.00 96.50 73 VAL A O 1
ATOM 585 N N . LEU A 1 74 ? -12.398 -1.185 13.281 1.00 95.44 74 LEU A N 1
ATOM 586 C CA . LEU A 1 74 ? -12.620 -1.039 11.847 1.00 95.44 74 LEU A CA 1
ATOM 587 C C . LEU A 1 74 ? -11.552 -0.139 11.210 1.00 95.44 74 LEU A C 1
ATOM 589 O O . LEU A 1 74 ? -10.987 -0.490 10.175 1.00 95.44 74 LEU A O 1
ATOM 593 N N . TYR A 1 75 ? -11.192 0.961 11.876 1.00 94.69 75 TYR A N 1
ATOM 594 C CA . TYR A 1 75 ? -10.068 1.816 11.491 1.00 94.69 75 TYR A CA 1
ATOM 595 C C . TYR A 1 75 ? -8.741 1.045 11.441 1.00 94.69 75 TYR A C 1
ATOM 597 O O . TYR A 1 75 ? -8.025 1.095 10.438 1.00 94.69 75 TYR A O 1
ATOM 605 N N . ASN A 1 76 ? -8.422 0.279 12.485 1.00 95.12 76 ASN A N 1
ATOM 606 C CA . ASN A 1 76 ? -7.200 -0.521 12.542 1.00 95.12 76 ASN A CA 1
ATOM 607 C C . ASN A 1 76 ? -7.152 -1.598 11.443 1.00 95.12 76 ASN A C 1
ATOM 609 O O . ASN A 1 76 ? -6.087 -1.849 10.879 1.00 95.12 76 ASN A O 1
ATOM 613 N N . LEU A 1 77 ? -8.288 -2.198 11.073 1.00 96.00 77 LEU A N 1
ATOM 614 C CA . LEU A 1 77 ? -8.373 -3.127 9.940 1.00 96.00 77 LEU A CA 1
ATOM 615 C C . LEU A 1 77 ? -8.118 -2.443 8.596 1.00 96.00 77 LEU A C 1
ATOM 617 O O . LEU A 1 77 ? -7.446 -3.034 7.742 1.00 96.00 77 LEU A O 1
ATOM 621 N N . VAL A 1 78 ? -8.605 -1.212 8.406 1.00 94.31 78 VAL A N 1
ATOM 622 C CA . VAL A 1 78 ? -8.270 -0.399 7.228 1.00 94.31 78 VAL A CA 1
ATOM 623 C C . VAL A 1 78 ? -6.762 -0.169 7.178 1.00 94.31 78 VAL A C 1
ATOM 625 O O . VAL A 1 78 ? -6.126 -0.530 6.188 1.00 94.31 78 VAL A O 1
ATOM 628 N N . LEU A 1 79 ? -6.165 0.348 8.256 1.00 93.00 79 LEU A N 1
ATOM 629 C CA . LEU A 1 79 ? -4.727 0.620 8.307 1.00 93.00 79 LEU A CA 1
ATOM 630 C C . LEU A 1 79 ? -3.882 -0.632 8.074 1.00 93.00 79 LEU A C 1
ATOM 632 O O . LEU A 1 79 ? -2.948 -0.598 7.279 1.00 93.00 79 LEU A O 1
ATOM 636 N N . LEU A 1 80 ? -4.229 -1.752 8.709 1.00 94.38 80 LEU A N 1
ATOM 637 C CA . LEU A 1 80 ? -3.506 -3.014 8.569 1.00 94.38 80 LEU A CA 1
ATOM 638 C C . LEU A 1 80 ? -3.457 -3.496 7.112 1.00 94.38 80 LEU A C 1
ATOM 640 O O . LEU A 1 80 ? -2.444 -4.037 6.670 1.00 94.38 80 LEU A O 1
ATOM 644 N N . ASN A 1 81 ? -4.543 -3.294 6.363 1.00 92.94 81 ASN A N 1
ATOM 645 C CA . ASN A 1 81 ? -4.645 -3.671 4.953 1.00 92.94 81 ASN A CA 1
ATOM 646 C C . ASN A 1 81 ? -4.090 -2.599 3.990 1.00 92.94 81 ASN A C 1
ATOM 648 O O . ASN A 1 81 ? -3.946 -2.854 2.787 1.00 92.94 81 ASN A O 1
ATOM 652 N N . LEU A 1 82 ? -3.750 -1.412 4.502 1.00 89.25 82 LEU A N 1
ATOM 653 C CA . LEU A 1 82 ? -3.062 -0.343 3.774 1.00 89.25 82 LEU A CA 1
ATOM 654 C C . LEU A 1 82 ? -1.560 -0.242 4.085 1.00 89.25 82 LEU A C 1
ATOM 656 O O . LEU A 1 82 ? -0.842 0.373 3.296 1.00 89.25 82 LEU A O 1
ATOM 660 N N . ASP A 1 83 ? -1.083 -0.844 5.177 1.00 87.38 83 ASP A N 1
ATOM 661 C CA . ASP A 1 83 ? 0.313 -0.783 5.623 1.00 87.38 83 ASP A CA 1
ATOM 662 C C . ASP A 1 83 ? 1.274 -1.340 4.561 1.00 87.38 83 ASP A C 1
ATOM 664 O O . ASP A 1 83 ? 1.205 -2.505 4.169 1.00 87.38 83 ASP A O 1
ATOM 668 N N . CYS A 1 84 ? 2.219 -0.506 4.123 1.00 84.19 84 CYS A N 1
ATOM 669 C CA . CYS A 1 84 ? 3.234 -0.875 3.140 1.00 84.19 84 CYS A CA 1
ATOM 670 C C . CYS A 1 84 ? 4.251 -1.901 3.664 1.00 84.19 84 CYS A C 1
ATOM 672 O O . CYS A 1 84 ? 4.934 -2.540 2.863 1.00 84.19 84 CYS A O 1
ATOM 674 N N . ASN A 1 85 ? 4.354 -2.070 4.984 1.00 87.25 85 ASN A N 1
ATOM 675 C CA . ASN A 1 85 ? 5.222 -3.060 5.617 1.00 87.25 85 ASN A CA 1
ATOM 676 C C . ASN A 1 85 ? 4.544 -4.422 5.784 1.00 87.25 85 ASN A C 1
ATOM 678 O O . ASN A 1 85 ? 5.235 -5.412 6.029 1.00 87.25 85 ASN A O 1
ATOM 682 N N . ASN A 1 86 ? 3.216 -4.489 5.661 1.00 92.06 86 ASN A N 1
ATOM 683 C CA . ASN A 1 86 ? 2.478 -5.738 5.743 1.00 92.06 86 ASN A CA 1
ATOM 684 C C . ASN A 1 86 ? 2.542 -6.469 4.385 1.00 92.06 86 ASN A C 1
ATOM 686 O O . ASN A 1 86 ? 1.912 -6.028 3.422 1.00 92.06 86 ASN A O 1
ATOM 690 N N . PRO A 1 87 ? 3.242 -7.618 4.277 1.00 92.12 87 PRO A N 1
ATOM 691 C CA . PRO A 1 87 ? 3.328 -8.365 3.020 1.00 92.12 87 PRO A CA 1
ATOM 692 C C . PRO A 1 87 ? 1.996 -9.017 2.617 1.00 92.12 87 PRO A C 1
ATOM 694 O O . PRO A 1 87 ? 1.857 -9.466 1.484 1.00 92.12 87 PRO A O 1
ATOM 697 N N . TYR A 1 88 ? 1.026 -9.071 3.534 1.00 94.62 88 TYR A N 1
ATOM 698 C CA . TYR A 1 88 ? -0.320 -9.599 3.316 1.00 94.62 88 TYR A CA 1
ATOM 699 C C . TYR A 1 88 ? -1.365 -8.485 3.142 1.00 94.62 88 TYR A C 1
ATOM 701 O O . TYR A 1 88 ? -2.561 -8.761 3.208 1.00 94.62 88 TYR A O 1
ATOM 709 N N . ALA A 1 89 ? -0.938 -7.228 2.969 1.00 90.81 89 ALA A N 1
ATOM 710 C CA . ALA A 1 89 ? -1.841 -6.098 2.786 1.00 90.81 89 ALA A CA 1
ATOM 711 C C . ALA A 1 89 ? -2.712 -6.268 1.531 1.00 90.81 89 ALA A C 1
ATOM 713 O O . ALA A 1 89 ? -2.200 -6.432 0.422 1.00 90.81 89 ALA A O 1
ATOM 714 N N . ASP A 1 90 ? -4.029 -6.152 1.698 1.00 92.00 90 ASP A N 1
ATOM 715 C CA . ASP A 1 90 ? -5.010 -6.321 0.627 1.00 92.00 90 ASP A CA 1
ATOM 716 C C . ASP A 1 90 ? -5.839 -5.041 0.442 1.00 92.00 90 ASP A C 1
ATOM 718 O O . ASP A 1 90 ? -6.696 -4.690 1.256 1.00 92.00 90 ASP A O 1
ATOM 722 N N . SER A 1 91 ? -5.610 -4.342 -0.675 1.00 88.06 91 SER A N 1
ATOM 723 C CA . SER A 1 91 ? -6.345 -3.118 -1.022 1.00 88.06 91 SER A CA 1
ATOM 724 C C . SER A 1 91 ? -7.851 -3.326 -1.137 1.00 88.06 91 SER A C 1
ATOM 726 O O . SER A 1 91 ? -8.611 -2.417 -0.813 1.00 88.06 91 SER A O 1
ATOM 728 N N . ALA A 1 92 ? -8.300 -4.491 -1.607 1.00 90.62 92 ALA A N 1
ATOM 729 C CA . ALA A 1 92 ? -9.721 -4.759 -1.771 1.00 90.62 92 ALA A CA 1
ATOM 730 C C . ALA A 1 92 ? -10.401 -4.930 -0.409 1.00 90.62 92 ALA A C 1
ATOM 732 O O . ALA A 1 92 ? -11.502 -4.415 -0.209 1.00 90.62 92 ALA A O 1
ATOM 733 N N . LYS A 1 93 ? -9.738 -5.592 0.549 1.00 94.31 93 LYS A N 1
ATOM 734 C CA . LYS A 1 93 ?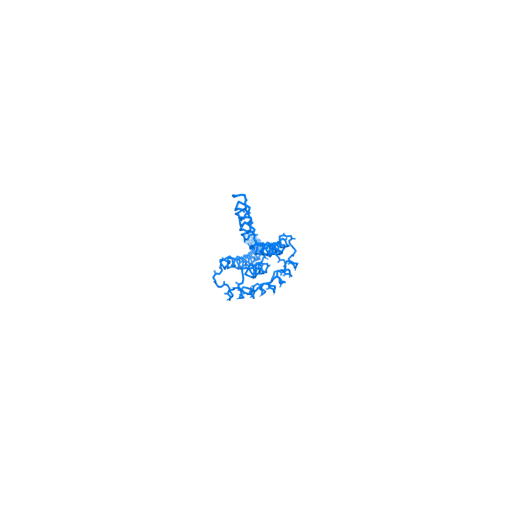 -10.211 -5.654 1.940 1.00 94.31 93 LYS A CA 1
ATOM 735 C C . LYS A 1 93 ? -10.211 -4.282 2.601 1.00 94.31 93 LYS A C 1
ATOM 737 O O . LYS A 1 93 ? -11.218 -3.919 3.199 1.00 94.31 93 LYS A O 1
ATOM 742 N N . ALA A 1 94 ? -9.128 -3.514 2.455 1.00 92.19 94 ALA A N 1
ATOM 743 C CA . ALA A 1 94 ? -9.052 -2.156 2.996 1.00 92.19 94 ALA A CA 1
ATOM 744 C C . ALA A 1 94 ? -10.221 -1.295 2.508 1.00 92.19 94 ALA A C 1
ATOM 746 O O . ALA A 1 94 ? -10.900 -0.669 3.316 1.00 92.19 94 ALA A O 1
ATOM 747 N N . LYS A 1 95 ? -10.498 -1.333 1.199 1.00 90.19 95 LYS A N 1
ATOM 748 C CA . LYS A 1 95 ? -11.608 -0.601 0.587 1.00 90.19 95 LYS A CA 1
ATOM 749 C C . LYS A 1 95 ? -12.958 -1.005 1.181 1.00 90.19 95 LYS A C 1
ATOM 751 O O . LYS A 1 95 ? -13.739 -0.128 1.520 1.00 90.19 95 LYS A O 1
ATOM 756 N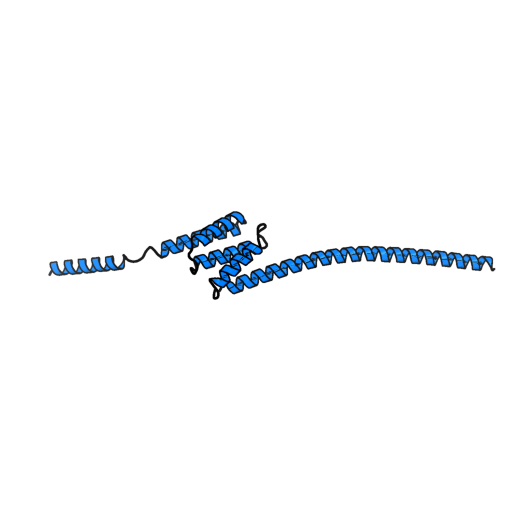 N . LYS A 1 96 ? -13.217 -2.306 1.356 1.00 93.75 96 LYS A N 1
ATOM 757 C CA . LYS A 1 96 ? -14.465 -2.788 1.975 1.00 93.75 96 LYS A CA 1
ATOM 758 C C . LYS A 1 96 ? -14.635 -2.266 3.402 1.00 93.75 96 LYS A C 1
ATOM 760 O O . LYS A 1 96 ? -15.690 -1.732 3.727 1.00 93.75 96 LYS A O 1
ATOM 765 N N . TYR A 1 97 ? -13.593 -2.373 4.228 1.00 94.31 97 TYR A N 1
ATOM 766 C CA . TYR A 1 97 ? -13.636 -1.850 5.595 1.00 94.31 97 TYR A CA 1
ATOM 767 C C . TYR A 1 97 ? -13.786 -0.328 5.625 1.00 94.31 97 TYR A C 1
ATOM 769 O O . TYR A 1 97 ? -14.476 0.195 6.491 1.00 94.31 97 TYR A O 1
ATOM 777 N N . LEU A 1 98 ? -13.196 0.390 4.668 1.00 91.38 98 LEU A N 1
ATOM 778 C CA . LEU A 1 98 ? -13.342 1.837 4.563 1.00 91.38 98 LEU A CA 1
ATOM 779 C C . LEU A 1 98 ? -14.754 2.257 4.141 1.00 91.38 98 LEU A C 1
ATOM 781 O O . LEU A 1 98 ? -15.305 3.205 4.695 1.00 91.38 98 LEU A O 1
ATOM 785 N N . GLU A 1 99 ? -15.354 1.561 3.179 1.00 91.75 99 GLU A N 1
ATOM 786 C CA . GLU A 1 99 ? -16.744 1.791 2.773 1.00 91.75 99 GLU A CA 1
ATOM 787 C C . GLU A 1 99 ? -17.697 1.583 3.957 1.00 91.75 99 GLU A C 1
ATOM 789 O O . GLU A 1 99 ? -18.580 2.407 4.199 1.00 91.75 99 GLU A O 1
ATOM 794 N N . GLU A 1 100 ? -17.474 0.527 4.740 1.00 94.38 100 GLU A N 1
ATOM 795 C CA . GLU A 1 100 ? -18.202 0.275 5.983 1.00 94.38 100 GLU A CA 1
ATOM 796 C C . GLU A 1 100 ? -17.943 1.369 7.031 1.00 94.38 100 GLU A C 1
ATOM 798 O O . GLU A 1 100 ? -18.885 1.883 7.637 1.00 94.38 100 GLU A O 1
ATOM 803 N N . PHE A 1 101 ? -16.691 1.804 7.180 1.00 94.38 101 PHE A N 1
ATOM 804 C CA . PHE A 1 101 ? -16.294 2.847 8.121 1.00 94.38 101 PHE A CA 1
ATOM 805 C C . PHE A 1 101 ? -16.984 4.175 7.824 1.00 94.38 101 PHE A C 1
ATOM 807 O O . PHE A 1 101 ? -17.572 4.778 8.715 1.00 94.38 101 PHE A O 1
ATOM 814 N N . VAL A 1 102 ? -16.971 4.624 6.568 1.00 91.38 102 VAL A N 1
ATOM 815 C CA . VAL A 1 102 ? -17.614 5.882 6.157 1.00 91.38 102 VAL A CA 1
ATOM 816 C C . VAL A 1 102 ? -19.133 5.799 6.298 1.00 91.38 102 VAL A C 1
ATOM 818 O O . VAL A 1 102 ? -19.768 6.801 6.625 1.00 91.38 102 VAL A O 1
ATOM 821 N N . LYS A 1 103 ? -19.718 4.616 6.075 1.00 93.38 103 LYS A N 1
ATOM 822 C CA . LYS A 1 103 ? -21.156 4.391 6.232 1.00 93.38 103 LYS A CA 1
ATOM 823 C C . LYS A 1 103 ? -21.596 4.488 7.694 1.00 93.38 103 LYS A C 1
ATOM 825 O O . LYS A 1 103 ? -22.630 5.091 7.962 1.00 93.38 103 LYS A O 1
ATOM 830 N N . ILE A 1 104 ? -20.849 3.877 8.615 1.00 95.12 104 ILE A N 1
ATOM 831 C CA . ILE A 1 104 ? -21.217 3.801 10.038 1.00 95.12 104 ILE A CA 1
ATOM 832 C C . ILE A 1 104 ? -20.750 5.051 10.803 1.00 95.12 104 ILE A C 1
ATOM 834 O O . ILE A 1 104 ? -21.478 5.547 11.657 1.00 95.12 104 ILE A O 1
ATOM 838 N N . TYR A 1 105 ? -19.580 5.602 10.461 1.00 93.88 105 TYR A N 1
ATOM 839 C CA . TYR A 1 105 ? -18.915 6.697 11.182 1.00 93.88 105 TYR A CA 1
ATOM 840 C C . TYR A 1 105 ? -18.571 7.895 10.276 1.00 93.88 105 TYR A C 1
ATOM 842 O O . TYR A 1 105 ? -17.406 8.293 10.160 1.00 93.88 105 TYR A O 1
ATOM 850 N N . PRO A 1 106 ? -19.563 8.540 9.635 1.00 89.81 106 PRO A N 1
ATOM 851 C CA . PRO A 1 106 ? -19.312 9.623 8.678 1.00 89.81 106 PRO A CA 1
ATOM 852 C C . PRO A 1 106 ? -18.620 10.858 9.286 1.00 89.81 106 PRO A C 1
ATOM 854 O O . PRO A 1 106 ? -17.973 11.613 8.554 1.00 89.81 106 PRO A O 1
ATOM 857 N N . GLN A 1 107 ? -18.746 11.053 10.605 1.00 90.75 107 GLN A N 1
ATOM 858 C CA . GLN A 1 107 ? -18.191 12.183 11.367 1.00 90.75 107 GLN A CA 1
ATOM 859 C C . GLN A 1 107 ? -16.954 11.818 12.204 1.00 90.75 107 GLN A C 1
ATOM 861 O O . GLN A 1 107 ? -16.523 12.608 13.039 1.00 90.75 107 GLN A O 1
ATOM 866 N N . SER A 1 108 ? -16.382 10.629 11.997 1.00 90.88 108 SER A N 1
ATOM 867 C CA . SER A 1 108 ? -15.184 10.195 12.716 1.00 90.88 108 SER A CA 1
ATOM 868 C C . SER A 1 108 ? -13.993 11.136 12.504 1.00 90.88 108 SER A C 1
ATOM 870 O O . SER A 1 108 ? -13.683 11.516 11.368 1.00 90.88 108 SER A O 1
ATOM 872 N N . HIS A 1 109 ? -13.236 11.414 13.570 1.00 88.12 109 HIS A N 1
ATOM 873 C CA . HIS A 1 109 ? -11.952 12.120 13.485 1.00 88.12 109 HIS A CA 1
ATOM 874 C C . HIS A 1 109 ? -10.867 11.306 12.765 1.00 88.12 109 HIS A C 1
ATOM 876 O O . HIS A 1 109 ? -9.928 11.888 12.220 1.00 88.12 109 HIS A O 1
ATOM 882 N N . TYR A 1 110 ? -10.995 9.977 12.692 1.00 87.19 110 TYR A N 1
ATOM 883 C CA . TYR A 1 110 ? -10.054 9.119 11.963 1.00 87.19 110 TYR A CA 1
ATOM 884 C C . TYR A 1 110 ? -10.187 9.240 10.445 1.00 87.19 110 TYR A C 1
ATOM 886 O O . TYR A 1 110 ? -9.261 8.884 9.714 1.00 87.19 110 TYR A O 1
ATOM 894 N N . ARG A 1 111 ? -11.303 9.776 9.941 1.00 82.31 111 ARG A N 1
ATOM 895 C CA . ARG A 1 111 ? -11.591 9.843 8.504 1.00 82.31 111 ARG A CA 1
ATOM 896 C C . ARG A 1 111 ? -10.489 10.558 7.715 1.00 82.31 111 ARG A C 1
ATOM 898 O O . ARG A 1 111 ? -10.062 10.071 6.670 1.00 82.31 111 ARG A O 1
ATOM 905 N N . THR A 1 112 ? -9.978 11.673 8.237 1.00 80.56 112 THR A N 1
ATOM 906 C CA . THR A 1 112 ? -8.868 12.416 7.618 1.00 80.56 112 THR A CA 1
ATOM 907 C C . THR A 1 112 ? -7.592 11.579 7.556 1.00 80.56 112 THR A C 1
ATOM 909 O O . THR A 1 112 ? -6.922 11.559 6.525 1.00 80.56 112 THR A O 1
ATOM 912 N N . ALA A 1 113 ? -7.271 10.853 8.631 1.00 79.38 113 ALA A N 1
ATOM 913 C CA . ALA A 1 113 ? -6.090 9.997 8.682 1.00 79.38 113 ALA A CA 1
ATOM 914 C C . ALA A 1 113 ? -6.169 8.875 7.638 1.00 79.38 113 ALA A C 1
ATOM 916 O O . ALA A 1 113 ? -5.193 8.639 6.926 1.00 79.38 113 ALA A O 1
ATOM 917 N N . ILE A 1 114 ? -7.340 8.250 7.470 1.00 78.62 114 ILE A N 1
ATOM 918 C CA . ILE A 1 114 ? -7.526 7.209 6.452 1.00 78.62 114 ILE A CA 1
ATOM 919 C C . ILE A 1 114 ? -7.285 7.761 5.041 1.00 78.62 114 ILE A C 1
ATOM 921 O O . ILE A 1 114 ? -6.522 7.168 4.279 1.00 78.62 114 ILE A O 1
ATOM 925 N N . TYR A 1 115 ? -7.871 8.915 4.699 1.00 78.50 115 TYR A N 1
ATOM 926 C CA . TYR A 1 115 ? -7.666 9.526 3.380 1.00 78.50 115 TYR A CA 1
ATOM 927 C C . TYR A 1 115 ? -6.196 9.859 3.104 1.00 78.50 115 TYR A C 1
ATOM 929 O O . TYR A 1 115 ? -5.720 9.677 1.982 1.00 78.50 115 TYR A O 1
ATOM 937 N N . ILE A 1 116 ? -5.463 10.333 4.116 1.00 77.00 116 ILE A N 1
ATOM 938 C CA . ILE A 1 116 ? -4.025 10.604 3.994 1.00 77.00 116 ILE A CA 1
ATOM 939 C C . ILE A 1 116 ? -3.266 9.308 3.696 1.00 77.00 116 ILE A C 1
ATOM 941 O O . ILE A 1 116 ? -2.452 9.281 2.773 1.00 77.00 116 ILE A O 1
ATOM 945 N N . VAL A 1 117 ? -3.554 8.228 4.426 1.00 79.44 117 VAL A N 1
ATOM 946 C CA . VAL A 1 117 ? -2.885 6.931 4.245 1.00 79.44 117 VAL A CA 1
ATOM 947 C C . VAL A 1 117 ? -3.182 6.332 2.867 1.00 79.44 117 VAL A C 1
ATOM 949 O O . VAL A 1 117 ? -2.256 5.880 2.188 1.00 79.44 117 VAL A O 1
ATOM 952 N N . GLU A 1 118 ? -4.433 6.374 2.400 1.00 77.44 118 GLU A N 1
ATOM 953 C CA . GLU A 1 118 ? -4.784 5.915 1.049 1.00 77.44 118 GLU A CA 1
ATOM 954 C C . GLU A 1 118 ? -4.044 6.699 -0.039 1.00 77.44 118 GLU A C 1
ATOM 956 O O . GLU A 1 118 ? -3.497 6.106 -0.976 1.00 77.44 118 GLU A O 1
ATOM 961 N N . ARG A 1 119 ? -3.971 8.027 0.102 1.00 82.00 119 ARG A N 1
ATOM 962 C CA . ARG A 1 119 ? -3.246 8.885 -0.838 1.00 82.00 119 ARG A CA 1
ATOM 963 C C . ARG A 1 119 ? -1.752 8.576 -0.843 1.00 82.00 119 ARG A C 1
ATOM 965 O O . ARG A 1 119 ? -1.189 8.351 -1.910 1.00 82.00 119 ARG A O 1
ATOM 972 N N . MET A 1 120 ? -1.130 8.472 0.331 1.00 76.69 120 MET A N 1
ATOM 973 C CA . MET A 1 120 ? 0.285 8.110 0.463 1.00 76.69 120 MET A CA 1
ATOM 974 C C . MET A 1 120 ? 0.604 6.758 -0.183 1.00 76.69 120 MET A C 1
ATOM 976 O O . MET A 1 120 ? 1.661 6.596 -0.795 1.00 76.69 120 MET A O 1
ATOM 980 N N . ARG A 1 121 ? -0.300 5.776 -0.081 1.00 76.81 121 ARG A N 1
ATOM 981 C CA . ARG A 1 121 ? -0.132 4.475 -0.741 1.00 76.81 121 ARG A CA 1
ATOM 982 C C . ARG A 1 121 ? -0.132 4.613 -2.262 1.00 76.81 121 ARG A C 1
ATOM 984 O O . ARG A 1 121 ? 0.722 4.010 -2.915 1.00 76.81 121 ARG A O 1
ATOM 991 N N . LYS A 1 122 ? -1.072 5.383 -2.817 1.00 78.94 122 LYS A N 1
ATOM 992 C CA . LYS A 1 122 ? -1.146 5.645 -4.260 1.00 78.94 122 LYS A CA 1
ATOM 993 C C . LYS A 1 122 ? 0.116 6.352 -4.753 1.00 78.94 122 LYS A C 1
ATOM 995 O O . LYS A 1 122 ? 0.767 5.856 -5.668 1.00 78.94 122 LYS A O 1
ATOM 1000 N N . ASP A 1 123 ? 0.522 7.417 -4.069 1.00 79.00 123 ASP A N 1
ATOM 1001 C CA . ASP A 1 123 ? 1.716 8.188 -4.417 1.00 79.00 123 ASP A CA 1
ATOM 1002 C C . ASP A 1 123 ? 2.987 7.312 -4.367 1.00 79.00 123 ASP A C 1
ATOM 1004 O O . ASP A 1 123 ? 3.849 7.397 -5.243 1.00 79.00 123 ASP A O 1
ATOM 1008 N N . ASN A 1 124 ? 3.092 6.393 -3.397 1.00 80.00 124 ASN A N 1
ATOM 1009 C CA . ASN A 1 124 ? 4.196 5.428 -3.322 1.00 80.00 124 ASN A CA 1
ATOM 1010 C C . ASN A 1 124 ? 4.204 4.413 -4.474 1.00 80.00 124 ASN A C 1
ATOM 1012 O O . ASN A 1 124 ? 5.279 4.037 -4.956 1.00 80.00 124 ASN A O 1
ATOM 1016 N N . HIS A 1 125 ? 3.033 3.943 -4.906 1.00 80.06 125 HIS A N 1
ATOM 1017 C CA . HIS A 1 125 ? 2.922 3.059 -6.064 1.00 80.06 125 HIS A CA 1
ATOM 1018 C C . HIS A 1 125 ? 3.397 3.772 -7.337 1.00 80.06 125 HIS A C 1
ATOM 1020 O O . HIS A 1 125 ? 4.238 3.242 -8.070 1.00 80.06 125 HIS A O 1
ATOM 1026 N N . ASP A 1 126 ? 2.932 5.002 -7.546 1.00 84.50 126 ASP A N 1
ATOM 1027 C CA . ASP A 1 126 ? 3.295 5.820 -8.702 1.00 84.50 126 ASP A CA 1
ATOM 1028 C C . ASP A 1 126 ? 4.797 6.146 -8.693 1.00 84.50 126 ASP A C 1
ATOM 1030 O O . ASP A 1 126 ? 5.479 5.992 -9.709 1.00 84.50 126 ASP A O 1
ATOM 1034 N N . LEU A 1 127 ? 5.368 6.454 -7.523 1.00 85.50 127 LEU A N 1
ATOM 1035 C CA . LEU A 1 127 ? 6.808 6.659 -7.358 1.00 85.50 127 LEU A CA 1
ATOM 1036 C C . LEU A 1 127 ? 7.624 5.413 -7.734 1.00 85.50 127 LEU A C 1
ATOM 1038 O O . LEU A 1 127 ? 8.674 5.529 -8.374 1.00 85.50 127 LEU A O 1
ATOM 1042 N N . LYS A 1 128 ? 7.173 4.215 -7.343 1.00 84.62 128 LYS A N 1
ATOM 1043 C CA . LYS A 1 128 ? 7.844 2.956 -7.698 1.00 84.62 128 LYS A CA 1
ATOM 1044 C C . LYS A 1 128 ? 7.806 2.719 -9.208 1.00 84.62 128 LYS A C 1
ATOM 1046 O O . LYS A 1 128 ? 8.836 2.356 -9.779 1.00 84.62 128 LYS A O 1
ATOM 1051 N N . SER A 1 129 ? 6.662 2.970 -9.844 1.00 88.69 129 SER A N 1
ATOM 1052 C CA . SER A 1 129 ? 6.509 2.875 -11.299 1.00 88.69 129 SER A CA 1
ATOM 1053 C C . SER A 1 129 ? 7.453 3.841 -12.023 1.00 88.69 129 SER A C 1
ATOM 1055 O O . SER A 1 129 ? 8.252 3.416 -12.860 1.00 88.69 129 SER A O 1
ATOM 1057 N N . CYS A 1 130 ? 7.472 5.112 -11.611 1.00 91.00 130 CYS A N 1
ATOM 1058 C CA . CYS A 1 130 ? 8.373 6.127 -12.159 1.00 91.00 130 CYS A CA 1
ATOM 1059 C C . CYS A 1 130 ? 9.852 5.742 -12.019 1.00 91.00 130 CYS A C 1
ATOM 1061 O O . CYS A 1 130 ? 10.626 5.915 -12.958 1.00 91.00 130 CYS A O 1
ATOM 1063 N N . LYS A 1 131 ? 10.268 5.178 -10.876 1.00 92.56 131 LYS A N 1
ATOM 1064 C CA . L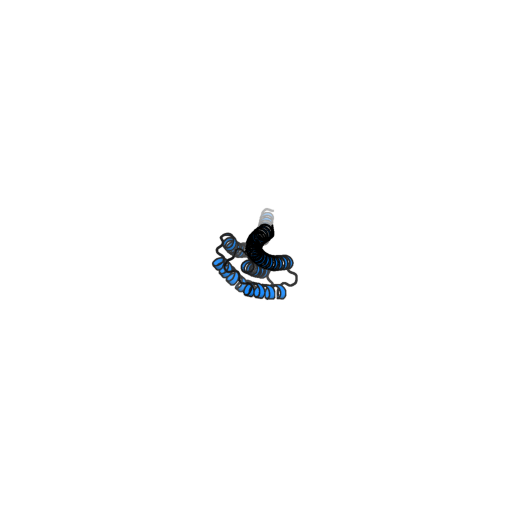YS A 1 131 ? 11.652 4.703 -10.689 1.00 92.56 131 LYS A CA 1
ATOM 1065 C C . LYS A 1 131 ? 12.014 3.583 -11.666 1.00 92.56 131 LYS A C 1
ATOM 1067 O O . LYS A 1 131 ? 13.092 3.620 -12.256 1.00 92.56 131 LYS A O 1
ATOM 1072 N N . MET A 1 132 ? 11.119 2.616 -11.869 1.00 93.19 132 MET A N 1
ATOM 1073 C CA . MET A 1 132 ? 11.344 1.524 -12.823 1.00 93.19 132 MET A CA 1
ATOM 1074 C C . MET A 1 132 ? 11.471 2.035 -14.261 1.00 93.19 132 MET A C 1
ATOM 1076 O O . MET A 1 132 ? 12.338 1.577 -15.010 1.00 93.19 132 MET A O 1
ATOM 1080 N N . GLU A 1 133 ? 10.636 2.997 -14.646 1.00 94.19 133 GLU A N 1
ATOM 1081 C CA . GLU A 1 133 ? 10.690 3.615 -15.968 1.00 94.19 133 GLU A CA 1
ATOM 1082 C C . GLU A 1 133 ? 11.971 4.432 -16.166 1.00 94.19 133 GLU A C 1
ATOM 1084 O O . GLU A 1 133 ? 12.642 4.299 -17.191 1.00 94.19 133 GLU A O 1
ATOM 1089 N N . LEU A 1 134 ? 12.391 5.180 -15.146 1.00 95.44 134 LEU A N 1
ATOM 1090 C CA . LEU A 1 134 ? 13.641 5.933 -15.155 1.00 95.44 134 LEU A CA 1
ATOM 1091 C C . LEU A 1 134 ? 14.862 5.010 -15.317 1.00 95.44 134 LEU A C 1
ATOM 1093 O O . LEU A 1 134 ? 15.758 5.298 -16.114 1.00 95.44 134 LEU A O 1
ATOM 1097 N N . ASP A 1 135 ? 14.880 3.857 -14.646 1.00 95.12 135 ASP A N 1
ATOM 1098 C CA . ASP A 1 135 ? 15.938 2.851 -14.807 1.00 95.12 135 ASP A CA 1
ATOM 1099 C C . ASP A 1 135 ? 15.926 2.184 -16.189 1.00 95.12 135 ASP A C 1
ATOM 1101 O O . ASP A 1 135 ? 16.984 1.831 -16.728 1.00 95.12 135 ASP A O 1
ATOM 1105 N N . ARG A 1 136 ? 14.744 2.002 -16.787 1.00 96.06 136 ARG A N 1
ATOM 1106 C CA . ARG A 1 136 ? 14.603 1.506 -18.163 1.00 96.06 136 ARG A CA 1
ATOM 1107 C C . ARG A 1 136 ? 15.146 2.525 -19.164 1.00 96.06 136 ARG A C 1
ATOM 1109 O O . ARG A 1 136 ? 15.939 2.153 -20.032 1.00 96.06 136 ARG A O 1
ATOM 1116 N N . LEU A 1 137 ? 14.773 3.797 -19.024 1.00 95.38 137 LEU A N 1
ATOM 1117 C CA . LEU A 1 137 ? 15.229 4.886 -19.890 1.00 95.38 137 LEU A CA 1
ATOM 1118 C C . LEU A 1 137 ? 16.743 5.095 -19.782 1.00 95.38 137 LEU A C 1
ATOM 1120 O O . LEU A 1 137 ? 17.417 5.183 -20.806 1.00 95.38 137 LEU A O 1
ATOM 1124 N N . ARG A 1 138 ? 17.314 5.057 -18.570 1.00 96.50 138 ARG A N 1
ATOM 1125 C CA . ARG A 1 138 ? 18.774 5.114 -18.363 1.00 96.50 138 ARG A CA 1
ATOM 1126 C C . ARG A 1 138 ? 19.513 3.991 -19.087 1.00 96.50 138 ARG A C 1
ATOM 1128 O O . ARG A 1 138 ? 20.550 4.230 -19.707 1.00 96.50 138 ARG A O 1
ATOM 1135 N N . ARG A 1 139 ? 18.988 2.762 -19.037 1.00 96.19 139 ARG A N 1
ATOM 1136 C CA . ARG A 1 139 ? 19.567 1.622 -19.766 1.00 96.19 139 ARG A CA 1
ATOM 1137 C C . ARG A 1 139 ? 19.493 1.818 -21.278 1.00 96.19 139 ARG A C 1
ATOM 1139 O O . ARG A 1 139 ? 20.493 1.587 -21.956 1.00 96.19 139 ARG A O 1
ATOM 1146 N N . ALA A 1 140 ? 18.355 2.279 -21.793 1.00 95.50 140 ALA A N 1
ATOM 1147 C CA . ALA A 1 140 ? 18.188 2.564 -23.216 1.00 95.50 140 ALA A CA 1
ATOM 1148 C C . ALA A 1 140 ? 19.161 3.651 -23.700 1.00 95.50 140 ALA A C 1
ATOM 1150 O O . ALA A 1 140 ? 19.815 3.477 -24.729 1.00 95.50 140 ALA A O 1
ATOM 1151 N N . LEU A 1 141 ? 19.323 4.725 -22.923 1.00 96.94 141 LEU A N 1
ATOM 1152 C CA . LEU A 1 141 ? 20.228 5.830 -23.237 1.00 96.94 141 LEU A CA 1
ATOM 1153 C C . LEU A 1 141 ? 21.685 5.354 -23.304 1.00 96.94 141 LEU A C 1
ATOM 1155 O O . LEU A 1 141 ? 22.368 5.606 -24.290 1.00 96.94 141 LEU A O 1
ATOM 1159 N N . LYS A 1 142 ? 22.124 4.519 -22.353 1.00 96.44 142 LYS A N 1
ATOM 1160 C CA . LYS A 1 142 ? 23.470 3.917 -22.369 1.00 96.44 142 LYS A CA 1
ATOM 1161 C C . LYS A 1 142 ? 23.736 3.056 -23.613 1.00 96.44 142 LYS A C 1
ATOM 1163 O O . LYS A 1 142 ? 24.865 3.011 -24.103 1.00 96.44 142 LYS A O 1
ATOM 1168 N N . VAL A 1 143 ? 22.726 2.345 -24.119 1.00 96.50 143 VAL A N 1
ATOM 1169 C CA . VAL A 1 143 ? 22.841 1.549 -25.356 1.00 96.50 143 VAL A CA 1
ATOM 1170 C C . VAL A 1 143 ? 22.930 2.457 -26.583 1.00 96.50 143 VAL A C 1
ATOM 1172 O O . VAL A 1 143 ? 23.761 2.220 -27.467 1.00 96.50 143 VAL A O 1
ATOM 1175 N N . ARG A 1 144 ? 22.111 3.513 -26.633 1.00 95.19 144 ARG A N 1
ATOM 1176 C CA . ARG A 1 144 ? 22.151 4.507 -27.712 1.00 95.19 144 ARG A CA 1
ATOM 1177 C C . ARG A 1 144 ? 23.490 5.239 -27.748 1.00 95.19 144 ARG A C 1
ATOM 1179 O O . ARG A 1 144 ? 24.087 5.290 -28.815 1.00 95.19 144 ARG A O 1
ATOM 1186 N N . ASP A 1 145 ? 24.025 5.656 -26.605 1.00 97.19 145 ASP A N 1
ATOM 1187 C CA . ASP A 1 145 ? 25.342 6.302 -26.515 1.00 97.19 145 ASP A CA 1
ATOM 1188 C C . ASP A 1 145 ? 26.470 5.415 -27.045 1.00 97.19 145 ASP A C 1
ATOM 1190 O O . ASP A 1 145 ? 27.329 5.872 -27.798 1.00 97.19 145 ASP A O 1
ATOM 1194 N N . LYS A 1 146 ? 26.468 4.120 -26.698 1.00 96.19 146 LYS A N 1
ATOM 1195 C CA . LYS A 1 146 ? 27.438 3.164 -27.258 1.00 96.19 146 LYS A CA 1
ATOM 1196 C C . LYS A 1 146 ? 27.318 3.054 -28.777 1.00 96.19 146 LYS A C 1
ATOM 1198 O O . LYS A 1 146 ? 28.333 2.974 -29.461 1.00 96.19 146 LYS A O 1
ATOM 1203 N N . SER A 1 147 ? 26.090 3.056 -29.289 1.00 96.06 147 SER A N 1
ATOM 1204 C CA . SER A 1 147 ? 25.826 2.971 -30.728 1.00 96.06 147 SER A CA 1
ATOM 1205 C C . SER A 1 147 ? 26.310 4.225 -31.456 1.00 96.06 147 SER A C 1
ATOM 1207 O O . SER A 1 147 ? 26.965 4.110 -32.485 1.00 96.06 147 SER A O 1
ATOM 1209 N N . ILE A 1 148 ? 26.065 5.410 -30.887 1.00 96.56 148 ILE A N 1
ATOM 1210 C CA . ILE A 1 148 ? 26.549 6.690 -31.420 1.00 96.56 148 ILE A CA 1
ATOM 1211 C C . ILE A 1 148 ? 28.076 6.693 -31.487 1.00 96.56 148 ILE A C 1
ATOM 1213 O O . ILE A 1 148 ? 28.628 6.975 -32.544 1.00 96.56 148 ILE A O 1
ATOM 1217 N N . LYS A 1 149 ? 28.762 6.303 -30.405 1.00 96.50 149 LYS A N 1
ATOM 1218 C CA . LYS A 1 149 ? 30.233 6.230 -30.388 1.00 96.50 149 LYS A CA 1
ATOM 1219 C C . LYS A 1 149 ? 30.785 5.265 -31.436 1.00 96.50 149 LYS A C 1
ATOM 1221 O O . LYS A 1 149 ? 31.786 5.565 -32.078 1.00 96.50 149 LYS A O 1
ATOM 1226 N N . LYS A 1 150 ? 30.125 4.119 -31.629 1.00 96.44 150 LYS A N 1
ATOM 1227 C CA . LYS A 1 150 ? 30.512 3.151 -32.660 1.00 96.44 150 LYS A CA 1
ATOM 1228 C C . LYS A 1 150 ? 30.371 3.748 -34.063 1.00 96.44 150 LYS A C 1
ATOM 1230 O O . LYS A 1 150 ? 31.325 3.711 -34.828 1.00 96.44 150 LYS A O 1
ATOM 1235 N N . LEU A 1 151 ? 29.221 4.349 -34.365 1.00 95.50 151 LEU A N 1
ATOM 1236 C CA . LEU A 1 151 ? 28.970 4.990 -35.658 1.00 95.50 151 LEU A CA 1
ATOM 1237 C C . LEU A 1 151 ? 29.927 6.162 -35.916 1.00 95.50 151 LEU A C 1
ATOM 1239 O O . LEU A 1 151 ? 30.400 6.326 -37.033 1.00 95.50 151 LEU A O 1
ATOM 1243 N N . GLN A 1 152 ? 30.261 6.951 -34.890 1.00 96.69 152 GLN A N 1
ATOM 1244 C CA . GLN A 1 152 ? 31.264 8.016 -34.996 1.00 96.69 152 GLN A CA 1
ATOM 1245 C C . GLN A 1 152 ? 32.640 7.460 -35.383 1.00 96.69 152 GLN A C 1
ATOM 1247 O O . GLN A 1 152 ? 33.262 7.976 -36.308 1.00 96.69 152 GLN A O 1
ATOM 1252 N N . SER A 1 153 ? 33.076 6.371 -34.744 1.00 96.06 153 SER A N 1
ATOM 1253 C CA . SER A 1 153 ? 34.333 5.698 -35.090 1.00 96.06 153 SER A CA 1
ATOM 1254 C C . SER A 1 153 ? 34.321 5.118 -36.511 1.00 96.06 153 SER A C 1
ATOM 1256 O O . SER A 1 153 ? 35.314 5.237 -37.225 1.00 96.06 153 SER A O 1
ATOM 1258 N N . GLU A 1 154 ? 33.202 4.534 -36.950 1.00 95.69 154 GLU A N 1
ATOM 1259 C CA . GLU A 1 154 ? 33.043 4.036 -38.323 1.00 95.69 154 GLU A CA 1
ATOM 1260 C C . GLU A 1 154 ? 33.127 5.183 -39.348 1.00 95.69 154 GLU A C 1
ATOM 1262 O O . GLU A 1 154 ? 33.834 5.065 -40.347 1.00 95.69 154 GLU A O 1
ATOM 1267 N N . ILE A 1 155 ? 32.482 6.326 -39.081 1.00 96.56 155 ILE A N 1
ATOM 1268 C CA . ILE A 1 155 ? 32.558 7.523 -39.936 1.00 96.56 155 ILE A CA 1
ATOM 1269 C C . ILE A 1 155 ? 33.997 8.042 -40.040 1.00 96.56 155 ILE A C 1
ATOM 1271 O O . ILE A 1 155 ? 34.441 8.395 -41.132 1.00 96.56 155 ILE A O 1
ATOM 1275 N N . GLU A 1 156 ? 34.735 8.105 -38.932 1.00 95.62 156 GLU A N 1
ATOM 1276 C CA . GLU A 1 156 ? 36.142 8.526 -38.941 1.00 95.62 156 GLU A CA 1
ATOM 1277 C C . GLU A 1 156 ? 37.023 7.577 -39.762 1.00 95.62 156 GLU A C 1
ATOM 1279 O O . GLU A 1 156 ? 37.861 8.035 -40.543 1.00 95.62 156 GLU A O 1
ATOM 1284 N N . ALA A 1 157 ? 36.793 6.265 -39.657 1.00 95.44 157 ALA A N 1
ATOM 1285 C CA . ALA A 1 157 ? 37.496 5.272 -40.463 1.00 95.44 157 ALA A CA 1
ATOM 1286 C C . ALA A 1 157 ? 37.212 5.443 -41.965 1.00 95.44 157 ALA A C 1
ATOM 1288 O O . ALA A 1 157 ? 38.150 5.446 -42.766 1.00 95.44 157 ALA A O 1
ATOM 1289 N N . TYR A 1 158 ? 35.949 5.655 -42.353 1.00 94.88 158 TYR A N 1
ATOM 1290 C CA . TYR A 1 158 ? 35.589 5.901 -43.753 1.00 94.88 158 TYR A CA 1
ATOM 1291 C C . TYR A 1 158 ? 36.214 7.186 -44.301 1.00 94.88 158 TYR A C 1
ATOM 1293 O O . TYR A 1 158 ? 36.790 7.164 -45.386 1.00 94.88 158 TYR A O 1
ATOM 1301 N N . LYS A 1 159 ? 36.204 8.280 -43.526 1.00 95.38 159 LYS A N 1
ATOM 1302 C CA . LYS A 1 159 ? 36.867 9.536 -43.917 1.00 95.38 159 LYS A CA 1
ATOM 1303 C C . LYS A 1 159 ? 38.359 9.346 -44.186 1.00 95.38 159 LYS A C 1
ATOM 1305 O O . LYS A 1 159 ? 38.889 9.938 -45.123 1.00 95.38 159 LYS A O 1
ATOM 1310 N N . LYS A 1 160 ? 39.037 8.524 -43.380 1.00 94.94 160 LYS A N 1
ATOM 1311 C CA . LYS A 1 160 ? 40.457 8.212 -43.574 1.00 94.94 160 LYS A CA 1
ATOM 1312 C C . LYS A 1 160 ? 40.695 7.431 -44.870 1.00 94.94 160 LYS A C 1
ATOM 1314 O O . LYS A 1 160 ? 41.595 7.785 -45.624 1.00 94.94 160 LYS A O 1
ATOM 1319 N N . ILE A 1 161 ? 39.870 6.422 -45.150 1.00 94.19 161 ILE A N 1
ATOM 1320 C CA . ILE A 1 161 ? 39.951 5.635 -46.392 1.00 94.19 161 ILE A CA 1
ATOM 1321 C C . ILE A 1 161 ? 39.754 6.529 -47.622 1.00 94.19 161 ILE A C 1
ATOM 1323 O O . ILE A 1 161 ? 40.518 6.429 -48.585 1.00 94.19 161 ILE A O 1
ATOM 1327 N N . ASP A 1 162 ? 38.755 7.412 -47.595 1.00 93.44 162 ASP A N 1
ATOM 1328 C CA . ASP A 1 162 ? 38.493 8.335 -48.701 1.00 93.44 162 ASP A CA 1
ATOM 1329 C C . ASP A 1 162 ? 39.660 9.305 -48.911 1.00 93.44 162 ASP A C 1
ATOM 1331 O O . ASP A 1 162 ? 40.090 9.520 -50.045 1.00 93.44 162 ASP A O 1
ATOM 1335 N N . TRP A 1 163 ? 40.242 9.825 -47.826 1.00 93.75 163 TRP A N 1
ATOM 1336 C CA . TRP A 1 163 ? 41.427 10.677 -47.898 1.00 93.75 163 TRP A CA 1
ATOM 1337 C C . TRP A 1 163 ? 42.630 9.953 -48.525 1.00 93.75 163 TRP A C 1
ATOM 1339 O O . TRP A 1 163 ? 43.249 10.482 -49.449 1.00 93.75 163 TRP A O 1
ATOM 1349 N N . GLU A 1 164 ? 42.930 8.724 -48.090 1.00 92.81 164 GLU A N 1
ATOM 1350 C CA . GLU A 1 164 ? 44.023 7.910 -48.646 1.00 92.81 164 GLU A CA 1
ATOM 1351 C C . GLU A 1 164 ? 43.812 7.601 -50.136 1.00 92.81 164 GLU A C 1
ATOM 1353 O O . GLU A 1 164 ? 44.765 7.573 -50.921 1.00 92.81 164 GLU A O 1
ATOM 1358 N N . ARG A 1 165 ? 42.559 7.381 -50.549 1.00 91.12 165 ARG A N 1
ATOM 1359 C CA . ARG A 1 165 ? 42.198 7.150 -51.951 1.00 91.12 165 ARG A CA 1
ATOM 1360 C C . ARG A 1 165 ? 42.441 8.394 -52.804 1.00 91.12 165 ARG A C 1
ATOM 1362 O O . ARG A 1 165 ? 43.006 8.274 -53.891 1.00 91.12 165 ARG A O 1
ATOM 1369 N N . GLU A 1 166 ? 42.031 9.567 -52.330 1.00 90.12 166 GLU A N 1
ATOM 1370 C CA . GLU A 1 166 ? 42.246 10.833 -53.039 1.00 90.12 166 GLU A CA 1
ATOM 1371 C C . GLU A 1 166 ?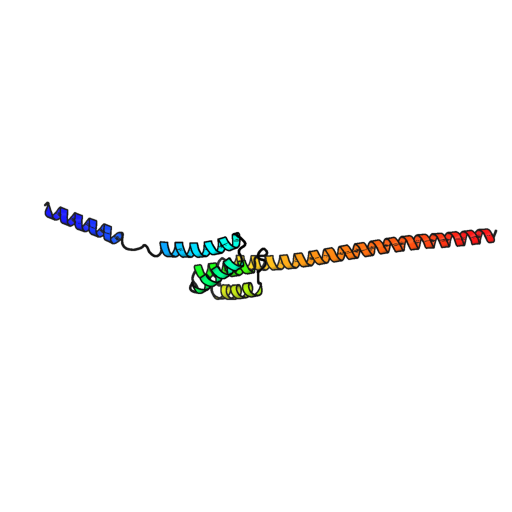 43.725 11.229 -53.102 1.00 90.12 166 GLU A C 1
ATOM 1373 O O . GLU A 1 166 ? 44.175 11.794 -54.099 1.00 90.12 166 GLU A O 1
ATOM 1378 N N . GLU A 1 167 ? 44.515 10.902 -52.081 1.00 90.50 167 GLU A N 1
ATOM 1379 C CA . GLU A 1 167 ? 45.962 11.128 -52.107 1.00 90.50 167 GLU A CA 1
ATOM 1380 C C . GLU A 1 167 ? 46.660 10.228 -53.139 1.00 90.50 167 GLU A C 1
ATOM 1382 O O . GLU A 1 167 ? 47.449 10.708 -53.953 1.00 90.50 167 GLU A O 1
ATOM 1387 N N . LYS A 1 168 ? 46.303 8.937 -53.203 1.00 90.00 168 LYS A N 1
ATOM 1388 C CA . LYS A 1 168 ? 46.824 8.022 -54.235 1.00 90.00 168 LYS A CA 1
ATOM 1389 C C . LYS A 1 168 ? 46.488 8.483 -55.652 1.00 90.00 168 LYS A C 1
ATOM 1391 O O . LYS A 1 168 ? 47.351 8.435 -56.525 1.00 90.00 168 LYS A O 1
ATOM 1396 N N . LYS A 1 169 ? 45.261 8.958 -55.896 1.00 89.88 169 LYS A N 1
ATOM 1397 C CA . LYS A 1 169 ? 44.877 9.518 -57.205 1.00 89.88 169 LYS A CA 1
ATOM 1398 C C . LYS A 1 169 ? 45.753 10.710 -57.590 1.00 89.88 169 LYS A C 1
ATOM 1400 O O . LYS A 1 169 ? 46.212 10.778 -58.727 1.00 89.88 169 LYS A O 1
ATOM 1405 N N . ARG A 1 170 ? 46.021 11.614 -56.641 1.00 86.88 170 ARG A N 1
ATOM 1406 C CA . ARG A 1 170 ? 46.888 12.782 -56.854 1.00 86.88 170 ARG A CA 1
ATOM 1407 C C . ARG A 1 170 ? 48.334 12.407 -57.171 1.00 86.88 170 ARG A C 1
ATOM 1409 O O . ARG A 1 170 ? 48.969 13.114 -57.942 1.00 86.88 170 ARG A O 1
ATOM 1416 N N . GLN A 1 171 ? 48.843 11.310 -56.613 1.00 83.69 171 GLN A N 1
ATOM 1417 C CA . GLN A 1 171 ? 50.191 10.814 -56.910 1.00 83.69 171 GLN A CA 1
ATOM 1418 C C . GLN A 1 171 ? 50.305 10.172 -58.296 1.00 83.69 171 GLN A C 1
ATOM 1420 O O . GLN A 1 171 ? 51.339 10.313 -58.927 1.00 83.69 171 GLN A O 1
ATOM 1425 N N . ILE A 1 172 ? 49.256 9.498 -58.778 1.00 85.50 172 ILE A N 1
ATOM 1426 C CA . ILE A 1 172 ? 49.237 8.864 -60.111 1.00 85.50 172 ILE A CA 1
ATOM 1427 C C . ILE A 1 172 ? 49.104 9.902 -61.239 1.00 85.50 172 ILE A C 1
ATOM 1429 O O . ILE A 1 172 ? 49.527 9.654 -62.362 1.00 85.50 172 ILE A O 1
ATOM 1433 N N . GLN A 1 173 ? 48.486 11.053 -60.959 1.00 74.38 173 GLN A N 1
ATOM 1434 C CA . GLN A 1 173 ? 48.304 12.143 -61.927 1.00 74.38 173 GLN A CA 1
ATOM 1435 C C . GLN A 1 173 ? 49.503 13.106 -62.028 1.00 74.38 173 GLN A C 1
ATOM 1437 O O . GLN A 1 173 ? 49.449 14.034 -62.833 1.00 74.38 173 GLN A O 1
ATOM 1442 N N . ARG A 1 174 ? 50.544 12.921 -61.209 1.00 58.78 174 ARG A N 1
ATOM 1443 C CA . ARG A 1 174 ? 51.818 13.653 -61.286 1.00 58.78 174 ARG A CA 1
ATOM 1444 C C . ARG A 1 174 ? 52.850 12.832 -62.041 1.00 58.78 174 ARG A C 1
ATOM 1446 O O . ARG A 1 174 ? 53.653 13.470 -62.752 1.00 58.78 174 ARG A O 1
#

Secondary structure (DSSP, 8-state):
-HHHHHHHHHHHHHHHHHHSSS--SHHHHHHHHHHHHHHHHHHHHTT-HHHHHHHHHHHHHHSPTTSHHHHHHHHHHHHHHH-TT-TT--HHHHHHHHHHHHHH-TT-THHHHHHHHHHHHHHHHHHHHHHHHHHHHHHHHHHHHHHHHHHHHHHHHHHHHHHHHHHHHHHHT-